Protein AF-A0A1M5U9R5-F1 (afdb_monomer_lite)

Secondary structure (DSSP, 8-state):
-----HHHHHHSPPP--S--HHHHHHHHHHHHHHHHH-HHHHT-HHHHHHHHHHHHHHHHHHHHHHHTT-

Sequence (70 aa):
MYGVKPEIKEELPTKVTTGVLDDILKYCRLLIDCINAKPELAANPAVKTKLNYLSEAFNDDLENLKVSKI
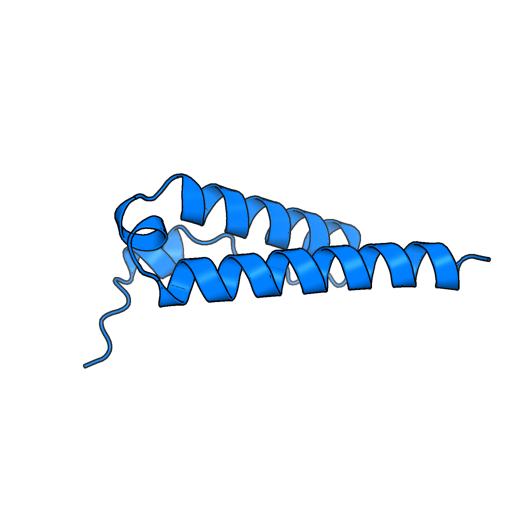
Foldseek 3Di:
DPCPPVVLVVQQDDPPPPPDVVVVLVSLVSNLVSQVVDCVNVVDVVSVVVNVVSVVVSVVSVVVVVVVVD

pLDDT: mean 73.34, std 12.55, range [35.09, 87.44]

Radius of gyration: 13.81 Å; chains: 1; bounding box: 29×26×40 Å

Structure (mmCIF, N/CA/C/O backbone):
data_AF-A0A1M5U9R5-F1
#
_entry.id   AF-A0A1M5U9R5-F1
#
loop_
_atom_site.group_PDB
_atom_site.id
_atom_site.type_symbol
_atom_site.label_atom_id
_atom_site.label_alt_id
_atom_site.label_comp_id
_atom_site.label_asym_id
_atom_site.label_entity_id
_atom_site.label_seq_id
_atom_site.pdbx_PDB_ins_code
_atom_site.Cartn_x
_atom_site.Cartn_y
_atom_site.Cartn_z
_atom_site.occupancy
_atom_site.B_iso_or_equiv
_atom_site.auth_seq_id
_atom_site.auth_comp_id
_atom_site.auth_asym_id
_atom_site.auth_atom_id
_atom_site.pdbx_PDB_model_num
ATOM 1 N N . MET A 1 1 ? 1.364 -14.016 21.894 1.00 35.09 1 MET A N 1
ATOM 2 C CA . MET A 1 1 ? 1.920 -14.543 20.627 1.00 35.09 1 MET A CA 1
ATOM 3 C C . MET A 1 1 ? 1.410 -13.646 19.512 1.00 35.09 1 MET A C 1
ATOM 5 O O . MET A 1 1 ? 0.223 -13.350 19.522 1.00 35.09 1 MET A O 1
ATOM 9 N N . TYR A 1 2 ? 2.288 -13.118 18.655 1.00 38.81 2 TYR A N 1
ATOM 10 C CA . TYR A 1 2 ? 1.936 -12.155 17.600 1.00 38.81 2 TYR A CA 1
ATOM 11 C C . TYR A 1 2 ? 1.040 -12.837 16.549 1.00 38.81 2 TYR A C 1
ATOM 13 O O . TYR A 1 2 ? 1.520 -13.413 15.576 1.00 38.81 2 TYR A O 1
ATOM 21 N N . GLY A 1 3 ? -0.269 -12.835 16.802 1.00 46.53 3 GLY A N 1
ATOM 22 C CA . GLY A 1 3 ? -1.299 -13.413 15.946 1.00 46.53 3 GLY A CA 1
ATOM 23 C C . GLY A 1 3 ? -1.598 -12.511 14.759 1.00 46.53 3 GLY A C 1
ATOM 24 O O . GLY A 1 3 ? -2.679 -11.942 14.668 1.00 46.53 3 GLY A O 1
ATOM 25 N N . VAL A 1 4 ? -0.644 -12.374 13.837 1.00 50.38 4 VAL A N 1
ATOM 26 C CA . VAL A 1 4 ? -1.033 -12.144 12.442 1.00 50.38 4 VAL A CA 1
ATOM 27 C C . VAL A 1 4 ? -1.776 -13.411 12.039 1.00 50.38 4 VAL A C 1
ATOM 29 O O . VAL A 1 4 ? -1.167 -14.479 11.963 1.00 50.38 4 VAL A O 1
ATOM 32 N N . LYS A 1 5 ? -3.103 -13.314 11.904 1.00 48.94 5 LYS A N 1
ATOM 33 C CA . LYS A 1 5 ? -3.942 -14.421 11.445 1.00 48.94 5 LYS A CA 1
ATOM 34 C C . LYS A 1 5 ? -3.317 -15.008 10.166 1.00 48.94 5 LYS A C 1
ATOM 36 O O . LYS A 1 5 ? -2.941 -14.225 9.287 1.00 48.94 5 LYS A O 1
ATOM 41 N N . PRO A 1 6 ? -3.175 -16.339 10.052 1.00 54.22 6 PRO A N 1
ATOM 42 C CA . PRO A 1 6 ? -2.613 -16.988 8.862 1.00 54.22 6 PRO A CA 1
ATOM 43 C C . PRO A 1 6 ? -3.358 -16.583 7.580 1.00 54.22 6 PRO A C 1
ATOM 45 O O . PRO A 1 6 ? -2.728 -16.353 6.555 1.00 54.22 6 PRO A O 1
ATOM 48 N N . GLU A 1 7 ? -4.657 -16.324 7.710 1.00 56.28 7 GLU A N 1
ATOM 49 C CA . GLU A 1 7 ? -5.571 -15.792 6.694 1.00 56.28 7 GLU A CA 1
ATOM 50 C C . GLU A 1 7 ? -5.035 -14.513 6.027 1.00 56.28 7 GLU A C 1
ATOM 52 O O . GLU A 1 7 ? -5.079 -14.360 4.812 1.00 56.28 7 GLU A O 1
ATOM 57 N N . ILE A 1 8 ? -4.436 -13.607 6.808 1.00 56.88 8 ILE A N 1
ATOM 58 C CA . ILE A 1 8 ? -3.879 -12.359 6.277 1.00 56.88 8 ILE A CA 1
ATOM 59 C C . ILE A 1 8 ? -2.612 -12.656 5.471 1.00 56.88 8 ILE A C 1
ATOM 61 O O . ILE A 1 8 ? -2.386 -12.040 4.442 1.00 56.88 8 ILE A O 1
ATOM 65 N N . LYS A 1 9 ? -1.774 -13.602 5.910 1.00 56.09 9 LYS A N 1
ATOM 66 C CA . LYS A 1 9 ? -0.566 -13.993 5.165 1.00 56.09 9 LYS A CA 1
ATOM 67 C C . LYS A 1 9 ? -0.883 -14.711 3.853 1.00 56.09 9 LYS A C 1
ATOM 69 O O . LYS A 1 9 ? -0.081 -14.593 2.935 1.00 56.09 9 LYS A O 1
ATOM 74 N N . GLU A 1 10 ? -1.996 -15.438 3.789 1.00 58.53 10 GLU A N 1
ATOM 75 C CA . GLU A 1 10 ? -2.466 -16.109 2.570 1.00 58.53 10 GLU A CA 1
ATOM 76 C C . GLU A 1 10 ? -3.179 -15.159 1.603 1.00 58.53 10 GLU A C 1
ATOM 78 O O . GLU A 1 10 ? -3.074 -15.336 0.394 1.00 58.53 10 GLU A O 1
ATOM 83 N N . GLU A 1 11 ? -3.866 -14.132 2.110 1.00 62.62 11 GLU A N 1
ATOM 84 C CA . GLU A 1 11 ? -4.553 -13.159 1.256 1.00 62.62 11 GLU A CA 1
ATOM 85 C C . GLU A 1 11 ? -3.683 -11.987 0.796 1.00 62.62 11 GLU A C 1
ATOM 87 O O . GLU A 1 11 ? -4.025 -11.308 -0.174 1.00 62.62 11 GLU A O 1
ATOM 92 N N . LEU A 1 12 ? -2.563 -11.721 1.471 1.00 67.81 12 LEU A N 1
ATOM 93 C CA . LEU A 1 12 ? -1.566 -10.816 0.913 1.00 67.81 12 LEU A CA 1
ATOM 94 C C . LEU A 1 12 ? -1.011 -11.469 -0.361 1.00 67.81 12 LEU A C 1
ATOM 96 O O . LEU A 1 12 ? -0.776 -12.680 -0.373 1.00 67.81 12 LEU A O 1
ATOM 100 N N . PRO A 1 13 ? -0.789 -10.694 -1.437 1.00 64.62 13 PRO A N 1
ATOM 101 C CA . PRO A 1 13 ? -0.222 -11.243 -2.653 1.00 64.62 13 PRO A CA 1
ATOM 102 C C . PRO A 1 13 ? 1.065 -12.015 -2.327 1.00 64.62 13 PRO A C 1
ATOM 104 O O . PRO A 1 13 ? 1.797 -11.698 -1.383 1.00 64.62 13 PRO A O 1
ATOM 107 N N . THR A 1 14 ? 1.343 -13.069 -3.092 1.00 64.69 14 THR A N 1
ATOM 108 C CA . THR A 1 14 ? 2.590 -13.824 -2.938 1.00 64.69 14 THR A CA 1
ATOM 109 C C . THR A 1 14 ? 3.752 -12.930 -3.329 1.00 64.69 14 THR A C 1
ATOM 111 O O . THR A 1 14 ? 3.711 -12.300 -4.388 1.00 64.69 14 THR A O 1
ATOM 114 N N . LYS A 1 15 ? 4.777 -12.861 -2.469 1.00 64.94 15 LYS A N 1
ATOM 115 C CA . LYS A 1 15 ? 6.001 -12.105 -2.744 1.00 64.94 15 LYS A CA 1
ATOM 116 C C . LYS A 1 15 ? 6.475 -12.410 -4.159 1.00 64.94 15 LYS A C 1
ATOM 118 O O . LYS A 1 15 ? 6.810 -13.554 -4.473 1.00 64.94 15 LYS A O 1
ATOM 123 N N . VAL A 1 16 ? 6.512 -11.369 -4.981 1.00 64.00 16 VAL A N 1
ATOM 124 C CA . VAL A 1 16 ? 7.041 -11.450 -6.333 1.00 64.00 16 VAL A CA 1
ATOM 125 C C . VAL A 1 16 ? 8.471 -11.986 -6.263 1.00 64.00 16 VAL A C 1
ATOM 127 O O . VAL A 1 16 ? 9.354 -11.388 -5.657 1.00 64.00 16 VAL A O 1
ATOM 130 N N . THR A 1 17 ? 8.659 -13.180 -6.819 1.00 64.44 17 THR A N 1
ATOM 131 C CA . THR A 1 17 ? 9.959 -13.862 -6.948 1.00 64.44 17 THR A CA 1
ATOM 132 C C . THR A 1 17 ? 10.579 -13.623 -8.318 1.00 64.44 17 THR A C 1
ATOM 134 O O . THR A 1 17 ? 11.740 -13.953 -8.543 1.00 64.44 17 THR A O 1
ATOM 137 N N . THR A 1 18 ? 9.808 -13.037 -9.235 1.00 60.97 18 THR A N 1
ATOM 138 C CA . THR A 1 18 ? 10.335 -12.521 -10.488 1.00 60.97 18 THR A CA 1
ATOM 139 C C . THR A 1 18 ? 11.125 -11.250 -10.185 1.00 60.97 18 THR A C 1
ATOM 141 O O . THR A 1 18 ? 10.618 -10.318 -9.569 1.00 60.97 18 THR A O 1
ATOM 144 N N . GLY A 1 19 ? 12.394 -11.211 -10.591 1.00 67.06 19 GLY A N 1
ATOM 145 C CA . GLY A 1 19 ? 13.259 -10.033 -10.446 1.00 67.06 19 GLY A CA 1
ATOM 146 C C . GLY A 1 19 ? 12.866 -8.869 -11.364 1.00 67.06 19 GLY A C 1
ATOM 147 O O . GLY A 1 19 ? 13.680 -7.983 -11.610 1.00 67.06 19 GLY A O 1
ATOM 148 N N . VAL A 1 20 ? 11.652 -8.892 -11.922 1.00 79.06 20 VAL A N 1
ATOM 149 C CA . VAL A 1 20 ? 11.114 -7.852 -12.790 1.00 79.06 20 VAL A CA 1
ATOM 150 C C . VAL A 1 20 ? 10.514 -6.762 -11.921 1.00 79.06 20 VAL A C 1
ATOM 152 O O . VAL A 1 20 ? 9.564 -6.975 -11.170 1.00 79.06 20 VAL A O 1
ATOM 155 N N . LEU A 1 21 ? 11.064 -5.563 -12.058 1.00 75.06 21 LEU A N 1
ATOM 156 C CA . LEU A 1 21 ? 10.650 -4.419 -11.264 1.00 75.06 21 LEU A CA 1
ATOM 157 C C . LEU A 1 21 ? 9.178 -4.044 -11.506 1.00 75.06 21 LEU A C 1
ATOM 159 O O . LEU A 1 21 ? 8.476 -3.700 -10.566 1.00 75.06 21 LEU A O 1
ATOM 163 N N . ASP A 1 22 ? 8.669 -4.232 -12.724 1.00 78.50 22 ASP A N 1
ATOM 164 C CA . ASP A 1 22 ? 7.251 -4.051 -13.074 1.00 78.50 22 ASP A CA 1
ATOM 165 C C . ASP A 1 22 ? 6.303 -4.951 -12.251 1.00 78.50 22 ASP A C 1
ATOM 167 O O . ASP A 1 22 ? 5.239 -4.518 -11.802 1.00 78.50 22 ASP A O 1
ATOM 171 N N . ASP A 1 23 ? 6.704 -6.199 -11.994 1.00 80.12 23 ASP A N 1
ATOM 172 C CA . ASP A 1 23 ? 5.955 -7.126 -11.145 1.00 80.12 23 ASP A CA 1
ATOM 173 C C . ASP A 1 23 ? 6.033 -6.720 -9.672 1.00 80.12 23 ASP A C 1
ATOM 175 O O . ASP A 1 23 ? 5.021 -6.756 -8.974 1.00 80.12 23 ASP A O 1
ATOM 179 N N . ILE A 1 24 ? 7.202 -6.275 -9.198 1.00 78.44 24 ILE A N 1
ATOM 180 C CA . ILE A 1 24 ? 7.375 -5.748 -7.832 1.00 78.44 24 ILE A CA 1
ATOM 181 C C . ILE A 1 24 ? 6.470 -4.528 -7.623 1.00 78.44 24 ILE A C 1
ATOM 183 O O . ILE A 1 24 ? 5.786 -4.411 -6.602 1.00 78.44 24 ILE A O 1
ATOM 187 N N . LEU A 1 25 ? 6.401 -3.653 -8.624 1.00 80.12 25 LEU A N 1
ATOM 188 C CA . LEU A 1 25 ? 5.514 -2.504 -8.633 1.00 80.12 25 LEU A CA 1
ATOM 189 C C . LEU A 1 25 ? 4.036 -2.954 -8.575 1.00 80.12 25 LEU A C 1
ATOM 191 O O . LEU A 1 25 ? 3.284 -2.532 -7.687 1.00 80.12 25 LEU A O 1
ATOM 195 N N . LYS A 1 26 ? 3.602 -3.860 -9.458 1.00 82.31 26 LYS A N 1
ATOM 196 C CA . LYS A 1 26 ? 2.233 -4.411 -9.415 1.00 82.31 26 LYS A CA 1
ATOM 197 C C . LYS A 1 26 ? 1.900 -5.039 -8.070 1.00 82.31 26 LYS A C 1
ATOM 199 O O . LYS A 1 26 ? 0.812 -4.810 -7.545 1.00 82.31 26 LYS A O 1
ATOM 204 N N . TYR A 1 27 ? 2.836 -5.784 -7.496 1.00 82.94 27 TYR A N 1
ATOM 205 C CA . TYR A 1 27 ? 2.696 -6.381 -6.179 1.00 82.94 27 TYR A CA 1
ATOM 206 C C . TYR A 1 27 ? 2.448 -5.327 -5.100 1.00 82.94 27 TYR A C 1
ATOM 208 O O . TYR A 1 27 ? 1.496 -5.464 -4.337 1.00 82.94 27 TYR A O 1
ATOM 216 N N . CYS A 1 28 ? 3.249 -4.258 -5.056 1.00 80.69 28 CYS A N 1
ATOM 217 C CA . CYS A 1 28 ? 3.054 -3.164 -4.104 1.00 80.69 28 CYS A CA 1
ATOM 218 C C . CYS A 1 28 ? 1.662 -2.537 -4.242 1.00 80.69 28 CYS A C 1
ATOM 220 O O . CYS A 1 28 ? 0.971 -2.346 -3.243 1.00 80.69 28 CYS A O 1
ATOM 222 N N . ARG A 1 29 ? 1.207 -2.286 -5.475 1.00 82.38 29 ARG A N 1
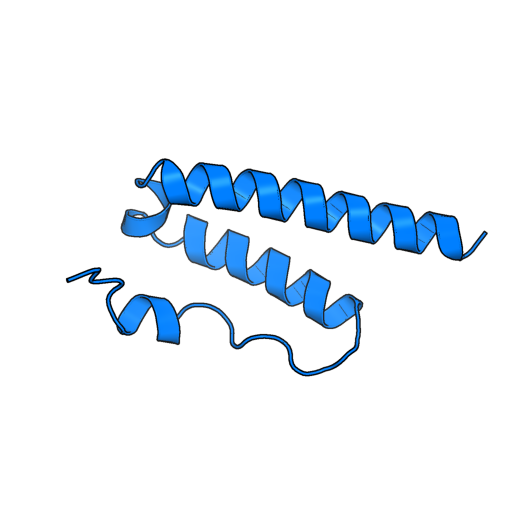ATOM 223 C CA . ARG A 1 29 ? -0.139 -1.756 -5.744 1.00 82.38 29 ARG A CA 1
ATOM 224 C C . ARG A 1 29 ? -1.239 -2.701 -5.240 1.00 82.38 29 ARG A C 1
ATOM 226 O O . ARG A 1 29 ? -2.159 -2.252 -4.564 1.00 82.38 29 ARG A O 1
ATOM 233 N N . LEU A 1 30 ? -1.127 -3.997 -5.535 1.00 82.88 30 LEU A N 1
ATOM 234 C CA . LEU A 1 30 ? -2.076 -5.031 -5.100 1.00 82.88 30 LEU A CA 1
ATOM 235 C C . LEU A 1 30 ? -2.098 -5.189 -3.578 1.00 82.88 30 LEU A C 1
ATOM 237 O O . LEU A 1 30 ? -3.158 -5.369 -2.989 1.00 82.88 30 LEU A O 1
ATOM 241 N N . LEU A 1 31 ? -0.935 -5.093 -2.934 1.00 81.94 31 LEU A N 1
ATOM 242 C CA . LEU A 1 31 ? -0.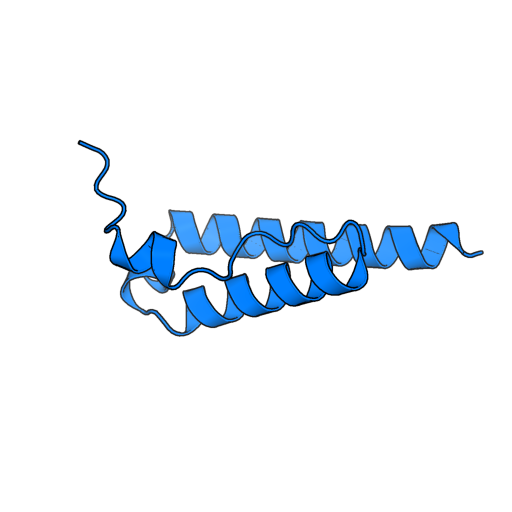798 -5.140 -1.483 1.00 81.94 31 LEU A CA 1
ATOM 243 C C . LEU A 1 31 ? -1.558 -3.977 -0.832 1.00 81.94 31 LEU A C 1
ATOM 245 O O . LEU A 1 31 ? -2.311 -4.184 0.114 1.00 81.94 31 LEU A O 1
ATOM 249 N N . ILE A 1 32 ? -1.389 -2.766 -1.368 1.00 81.56 32 ILE A N 1
ATOM 250 C CA . ILE A 1 32 ? -2.074 -1.551 -0.908 1.00 81.56 32 ILE A CA 1
ATOM 251 C C . ILE A 1 32 ? -3.594 -1.692 -1.028 1.00 81.56 32 ILE A C 1
ATOM 253 O O . ILE A 1 32 ? -4.324 -1.340 -0.096 1.00 81.56 32 ILE A O 1
ATOM 257 N N . ASP A 1 33 ? -4.056 -2.214 -2.162 1.00 83.75 33 ASP A N 1
ATOM 258 C CA . ASP A 1 33 ? -5.475 -2.401 -2.456 1.00 83.75 33 ASP A CA 1
ATOM 259 C C . ASP A 1 33 ? -6.100 -3.482 -1.563 1.00 83.75 33 ASP A C 1
ATOM 261 O O . ASP A 1 33 ? -7.091 -3.227 -0.885 1.00 83.75 33 ASP A O 1
ATOM 265 N N . CYS A 1 34 ? -5.445 -4.642 -1.438 1.00 79.62 34 CYS A N 1
ATOM 266 C CA . CYS A 1 34 ? -5.886 -5.741 -0.577 1.00 79.62 34 CYS A CA 1
ATOM 267 C C . CYS A 1 34 ? -5.994 -5.312 0.894 1.00 79.62 34 CYS A C 1
ATOM 269 O O . CYS A 1 34 ? -6.936 -5.676 1.599 1.00 79.62 34 CYS A O 1
ATOM 271 N N . ILE A 1 35 ? -5.046 -4.497 1.359 1.00 78.44 35 ILE A N 1
ATOM 272 C CA . ILE A 1 35 ? -5.056 -3.966 2.720 1.00 78.44 35 ILE A CA 1
ATOM 273 C C . ILE A 1 35 ? -6.172 -2.926 2.913 1.00 78.44 35 ILE A C 1
ATOM 275 O O . ILE A 1 35 ? -6.808 -2.931 3.965 1.00 78.44 35 ILE A O 1
ATOM 279 N N . ASN A 1 36 ? -6.439 -2.058 1.930 1.00 79.50 36 ASN A N 1
ATOM 280 C CA . ASN A 1 36 ? -7.565 -1.115 1.993 1.00 79.50 36 ASN A CA 1
ATOM 281 C C . ASN A 1 36 ? -8.924 -1.820 1.932 1.00 79.50 36 ASN A C 1
ATOM 283 O O . ASN A 1 36 ? -9.849 -1.425 2.638 1.00 79.50 36 ASN A O 1
ATOM 287 N N . ALA A 1 37 ? -9.037 -2.876 1.125 1.00 80.94 37 ALA A N 1
ATOM 288 C CA . ALA A 1 37 ? -10.239 -3.693 1.010 1.00 80.94 37 ALA A CA 1
ATOM 289 C C . ALA A 1 37 ? -10.571 -4.437 2.315 1.00 80.94 37 ALA A C 1
ATOM 291 O O . ALA A 1 37 ? -11.725 -4.796 2.545 1.00 80.94 37 ALA A O 1
ATOM 292 N N . LYS A 1 38 ? -9.576 -4.641 3.191 1.00 79.12 38 LYS A N 1
ATOM 293 C CA . LYS A 1 38 ? -9.748 -5.259 4.507 1.00 79.12 38 LYS A CA 1
ATOM 294 C C . LYS A 1 38 ? -9.857 -4.210 5.616 1.00 79.12 38 LYS A C 1
ATOM 296 O O . LYS A 1 38 ? -8.830 -3.751 6.125 1.00 79.12 38 LYS A O 1
ATOM 301 N N . PRO A 1 39 ? -11.071 -3.887 6.099 1.00 74.94 39 PRO A N 1
ATOM 302 C CA . PRO A 1 39 ? -11.254 -2.891 7.151 1.00 74.94 39 PRO A CA 1
ATOM 303 C C . PRO A 1 39 ? -10.544 -3.264 8.459 1.00 74.94 39 PRO A C 1
ATOM 305 O O . PRO A 1 39 ? -10.122 -2.374 9.184 1.00 74.94 39 PRO A O 1
ATOM 308 N N . GLU A 1 40 ? -10.329 -4.552 8.749 1.00 76.25 40 GLU A N 1
ATOM 309 C CA . GLU A 1 40 ? -9.559 -4.999 9.922 1.00 76.25 40 GLU A CA 1
ATOM 310 C C . GLU A 1 40 ? -8.071 -4.612 9.868 1.00 76.25 40 GLU A C 1
ATOM 312 O O . GLU A 1 40 ? -7.449 -4.369 10.903 1.00 76.25 40 GLU A O 1
ATOM 317 N N . LEU A 1 41 ? -7.506 -4.512 8.662 1.00 76.00 41 LEU A N 1
ATOM 318 C CA . LEU A 1 41 ? -6.139 -4.054 8.443 1.00 76.00 41 LEU A CA 1
ATOM 319 C C . LEU A 1 41 ? -6.105 -2.533 8.307 1.00 76.00 41 LEU A C 1
ATOM 321 O O . LEU A 1 41 ? -5.296 -1.888 8.965 1.00 76.00 41 LEU A O 1
ATOM 325 N N . ALA A 1 42 ? -7.013 -1.950 7.522 1.00 73.31 42 ALA A N 1
ATOM 326 C CA . ALA A 1 42 ? -7.105 -0.505 7.326 1.00 73.31 42 ALA A CA 1
ATOM 327 C C . ALA A 1 42 ? -7.433 0.267 8.620 1.00 73.31 42 ALA A C 1
ATOM 329 O O . ALA A 1 42 ? -6.972 1.396 8.797 1.00 73.31 42 ALA A O 1
ATOM 330 N N . ALA A 1 43 ? -8.176 -0.343 9.551 1.00 77.81 43 ALA A N 1
ATOM 331 C CA . ALA A 1 43 ? -8.443 0.224 10.872 1.00 77.81 43 ALA A CA 1
ATOM 332 C C . ALA A 1 43 ? -7.202 0.242 11.777 1.00 77.81 43 ALA A C 1
ATOM 334 O O . ALA A 1 43 ? -7.185 0.954 12.782 1.00 77.81 43 ALA A O 1
ATOM 335 N N . ASN A 1 44 ? -6.153 -0.518 11.443 1.00 81.31 44 ASN A N 1
ATOM 336 C CA . ASN A 1 44 ? -4.938 -0.558 12.236 1.00 81.31 44 ASN A CA 1
ATOM 337 C C . ASN A 1 44 ? -3.987 0.584 11.819 1.00 81.31 44 ASN A C 1
ATOM 339 O O . ASN A 1 44 ? -3.468 0.581 10.697 1.00 81.31 44 ASN A O 1
ATOM 343 N N . PRO A 1 45 ? -3.681 1.545 12.711 1.00 78.56 45 PRO A N 1
ATOM 344 C CA . PRO A 1 45 ? -2.798 2.663 12.383 1.00 78.56 45 PRO A CA 1
ATOM 345 C C . PRO A 1 45 ? -1.400 2.202 11.948 1.00 78.56 45 PRO A C 1
ATOM 347 O O . PRO A 1 45 ? -0.806 2.811 11.063 1.00 78.56 45 PRO A O 1
ATOM 350 N N . ALA A 1 46 ? -0.895 1.084 12.481 1.00 79.06 46 ALA A N 1
ATOM 351 C CA . ALA A 1 46 ? 0.398 0.534 12.076 1.00 79.06 46 ALA A CA 1
ATOM 352 C C . ALA A 1 46 ? 0.407 0.066 10.613 1.00 79.06 46 ALA A C 1
ATOM 354 O O . ALA A 1 46 ? 1.422 0.179 9.922 1.00 79.06 46 ALA A O 1
ATOM 355 N N . VAL A 1 47 ? -0.723 -0.458 10.138 1.00 79.31 47 VAL A N 1
ATOM 356 C CA . VAL A 1 47 ? -0.893 -0.884 8.750 1.00 79.31 47 VAL A CA 1
ATOM 357 C C . VAL A 1 47 ? -0.988 0.333 7.844 1.00 79.31 47 VAL A C 1
ATOM 359 O O . VAL A 1 47 ? -0.278 0.378 6.847 1.00 79.31 47 VAL A O 1
ATOM 362 N N . LYS A 1 48 ? -1.781 1.343 8.222 1.00 81.19 48 LYS A N 1
ATOM 363 C CA . LYS A 1 48 ? -1.919 2.596 7.468 1.00 81.19 48 LYS A CA 1
ATOM 364 C C . LYS A 1 48 ? -0.578 3.317 7.292 1.00 81.19 48 LYS A C 1
ATOM 366 O O . LYS A 1 48 ? -0.254 3.740 6.186 1.00 81.19 48 LYS A O 1
ATOM 371 N N . THR A 1 49 ? 0.242 3.378 8.343 1.00 85.06 49 THR A N 1
ATOM 372 C CA . THR A 1 49 ? 1.610 3.915 8.260 1.00 85.06 49 THR A CA 1
ATOM 373 C C . THR A 1 49 ? 2.478 3.099 7.306 1.00 85.06 49 THR A C 1
ATOM 375 O O . THR A 1 49 ? 3.163 3.670 6.460 1.00 85.06 49 THR A O 1
ATOM 378 N N . LYS A 1 50 ? 2.432 1.761 7.397 1.00 81.38 50 LYS A N 1
ATOM 379 C CA . LYS A 1 50 ? 3.193 0.885 6.492 1.00 81.38 50 LYS A CA 1
ATOM 380 C C . LYS A 1 50 ? 2.772 1.078 5.032 1.00 81.38 50 LYS A C 1
ATOM 382 O O . LYS A 1 50 ? 3.620 1.062 4.152 1.00 81.38 50 LYS A O 1
ATOM 387 N N . LEU A 1 51 ? 1.478 1.285 4.804 1.00 83.19 51 LEU A N 1
ATOM 388 C CA . LEU A 1 51 ? 0.858 1.581 3.514 1.00 83.19 51 LEU A CA 1
ATOM 389 C C . LEU A 1 51 ? 1.405 2.870 2.897 1.00 83.19 51 LEU A C 1
ATOM 391 O O . LEU A 1 51 ? 1.799 2.870 1.735 1.00 83.19 51 LEU A O 1
ATOM 395 N N . ASN A 1 52 ? 1.469 3.944 3.688 1.00 85.44 52 ASN A N 1
ATOM 396 C CA . ASN A 1 52 ? 2.015 5.225 3.242 1.00 85.44 52 ASN A CA 1
ATOM 397 C C . ASN A 1 52 ? 3.488 5.086 2.849 1.00 85.44 52 ASN A C 1
ATOM 399 O O . ASN A 1 52 ? 3.879 5.504 1.766 1.00 85.44 52 ASN A O 1
ATOM 403 N N . TYR A 1 53 ? 4.266 4.399 3.689 1.00 85.81 53 TYR A N 1
ATOM 404 C CA . TYR A 1 53 ? 5.681 4.136 3.439 1.00 85.81 53 TYR A CA 1
ATOM 405 C C . TYR A 1 53 ? 5.900 3.302 2.172 1.00 85.81 53 TYR A C 1
ATOM 407 O O . TYR A 1 53 ? 6.786 3.590 1.377 1.00 85.81 53 TYR A O 1
ATOM 415 N N . LEU A 1 54 ? 5.068 2.276 1.964 1.00 84.62 54 LEU A N 1
ATOM 416 C CA . LEU A 1 54 ? 5.117 1.438 0.769 1.00 84.62 54 LEU A CA 1
ATOM 417 C C . LEU A 1 54 ? 4.768 2.238 -0.493 1.00 84.62 54 LEU A C 1
ATOM 419 O O . LEU A 1 54 ? 5.390 2.030 -1.526 1.00 84.62 54 LEU A O 1
ATOM 423 N N . SER A 1 55 ? 3.792 3.147 -0.410 1.00 85.00 55 SER A N 1
ATOM 424 C CA . SER A 1 55 ? 3.410 4.023 -1.522 1.00 85.00 55 SER A CA 1
ATOM 425 C C . SER A 1 55 ? 4.497 5.047 -1.857 1.00 85.00 55 SER A C 1
ATOM 427 O O . SER A 1 55 ? 4.722 5.308 -3.036 1.00 85.00 55 SER A O 1
ATOM 429 N N . GLU A 1 56 ? 5.159 5.621 -0.849 1.00 87.44 56 GLU A N 1
ATOM 430 C CA . GLU A 1 56 ? 6.314 6.508 -1.041 1.00 87.44 56 GLU A CA 1
ATOM 431 C C . GLU A 1 56 ? 7.481 5.762 -1.683 1.00 87.44 56 GLU A C 1
ATOM 433 O O . GLU A 1 56 ? 7.955 6.191 -2.729 1.00 87.44 56 GLU A O 1
ATOM 438 N N . ALA A 1 57 ? 7.881 4.617 -1.118 1.00 83.38 57 ALA A N 1
ATOM 439 C CA . ALA A 1 57 ? 8.955 3.792 -1.667 1.00 83.38 57 ALA A CA 1
ATOM 440 C C . ALA A 1 57 ? 8.654 3.382 -3.114 1.00 83.38 57 ALA A C 1
ATOM 442 O O . ALA A 1 57 ? 9.466 3.600 -3.998 1.00 83.38 57 ALA A O 1
AT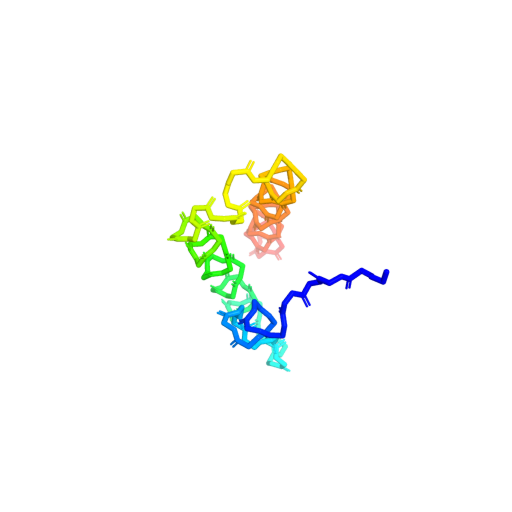OM 443 N N . PHE A 1 58 ? 7.434 2.910 -3.381 1.00 83.19 58 PHE A N 1
ATOM 444 C CA . PHE A 1 58 ? 6.988 2.567 -4.729 1.00 83.19 58 PHE A CA 1
ATOM 445 C C . PHE A 1 58 ? 7.136 3.726 -5.720 1.00 83.19 58 PHE A C 1
ATOM 447 O O . PHE A 1 58 ? 7.550 3.500 -6.853 1.00 83.19 58 PHE A O 1
ATOM 454 N N . ASN A 1 59 ? 6.764 4.950 -5.328 1.00 84.38 59 ASN A N 1
ATOM 455 C CA . ASN A 1 59 ? 6.898 6.114 -6.199 1.00 84.38 59 ASN A CA 1
ATOM 456 C C . ASN A 1 59 ? 8.370 6.481 -6.410 1.00 84.38 59 ASN A C 1
ATOM 458 O O . ASN A 1 59 ? 8.758 6.747 -7.542 1.00 84.38 59 ASN A O 1
ATOM 462 N N . ASP A 1 60 ? 9.177 6.438 -5.350 1.00 85.94 60 ASP A N 1
ATOM 463 C CA . ASP A 1 60 ? 10.621 6.669 -5.403 1.00 85.94 60 ASP A CA 1
ATOM 464 C C . ASP A 1 60 ? 11.317 5.663 -6.333 1.00 85.94 60 ASP A C 1
ATOM 466 O O . ASP A 1 60 ? 12.049 6.059 -7.236 1.00 85.94 60 ASP A O 1
ATOM 470 N N . ASP A 1 61 ? 11.007 4.370 -6.215 1.00 85.00 61 ASP A N 1
ATOM 471 C CA . ASP A 1 61 ? 11.486 3.313 -7.112 1.00 85.00 61 ASP A CA 1
ATOM 472 C C . ASP A 1 61 ? 11.085 3.589 -8.575 1.00 85.00 61 ASP A C 1
ATOM 474 O O . ASP A 1 61 ? 11.884 3.416 -9.499 1.00 85.00 61 ASP A O 1
ATOM 478 N N . LEU A 1 62 ? 9.851 4.057 -8.804 1.00 83.25 62 LEU A N 1
ATOM 479 C CA . LEU A 1 62 ? 9.336 4.410 -10.133 1.00 83.25 62 LEU A CA 1
ATOM 480 C C . LEU A 1 62 ? 10.046 5.629 -10.728 1.00 83.25 62 LEU A C 1
ATOM 482 O O . LEU A 1 62 ? 10.338 5.650 -11.926 1.00 83.25 62 LEU A O 1
ATOM 486 N N . GLU A 1 63 ? 10.304 6.652 -9.917 1.00 84.69 63 GLU A N 1
ATOM 487 C CA . GLU A 1 63 ? 11.040 7.847 -10.323 1.00 84.69 63 GLU A CA 1
ATOM 488 C C . GLU A 1 63 ? 12.512 7.534 -10.587 1.00 84.69 63 GLU A C 1
ATOM 490 O O . GLU A 1 63 ? 13.025 7.914 -11.639 1.00 84.69 63 GLU A O 1
ATOM 495 N N . ASN A 1 64 ? 13.163 6.749 -9.725 1.00 81.62 64 ASN A N 1
ATOM 496 C CA . ASN A 1 64 ? 14.524 6.257 -9.940 1.00 81.62 64 ASN A CA 1
ATOM 497 C C . ASN A 1 64 ? 14.643 5.450 -11.237 1.00 81.62 64 ASN A C 1
ATOM 499 O O . ASN A 1 64 ? 15.632 5.589 -11.962 1.00 81.62 64 ASN A O 1
ATOM 503 N N . LEU A 1 65 ? 13.627 4.649 -11.578 1.00 78.38 65 LEU A N 1
ATOM 504 C CA . LEU A 1 65 ? 13.603 3.930 -12.850 1.00 78.38 65 LEU A CA 1
ATOM 505 C C . LEU A 1 65 ? 13.518 4.859 -14.057 1.00 78.38 65 LEU A C 1
ATOM 507 O O . LEU A 1 65 ? 14.162 4.613 -15.078 1.00 78.38 65 LEU A O 1
ATOM 511 N N . LYS A 1 66 ? 12.693 5.905 -13.954 1.00 75.69 66 LYS A N 1
ATOM 512 C CA . LYS A 1 66 ? 12.538 6.910 -15.010 1.00 75.69 66 LYS A CA 1
ATOM 513 C C . LYS A 1 66 ? 13.822 7.711 -15.192 1.00 75.69 66 LYS A C 1
ATOM 515 O O . LYS A 1 66 ? 14.221 7.930 -16.328 1.00 75.69 66 LYS A O 1
ATOM 520 N N . VAL A 1 67 ? 14.470 8.100 -14.094 1.00 73.50 67 VAL A N 1
ATOM 521 C CA . VAL A 1 67 ? 15.726 8.862 -14.093 1.00 73.50 67 VAL A CA 1
ATOM 522 C C . VAL A 1 67 ? 16.906 8.019 -14.578 1.00 73.50 67 VAL A C 1
ATOM 524 O O . VAL A 1 67 ? 17.701 8.516 -15.363 1.00 73.50 67 VAL A O 1
ATOM 527 N N . SER A 1 68 ? 17.001 6.737 -14.203 1.00 65.12 68 SER A N 1
ATOM 528 C CA . SER A 1 68 ? 18.094 5.845 -14.648 1.00 65.12 68 SER A CA 1
ATOM 529 C C . SER A 1 68 ? 18.092 5.538 -16.148 1.00 65.12 68 SER A C 1
ATOM 531 O O . SER A 1 68 ? 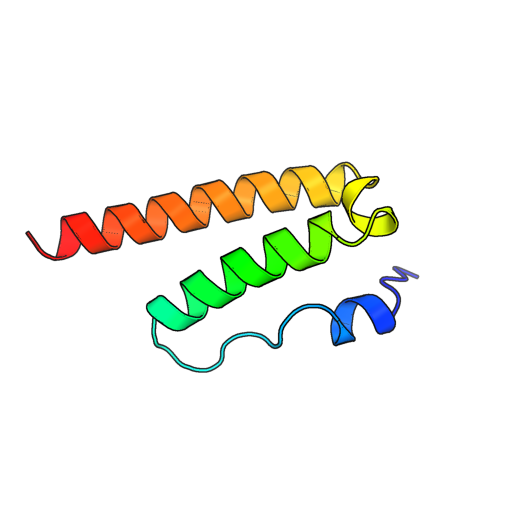19.043 4.942 -16.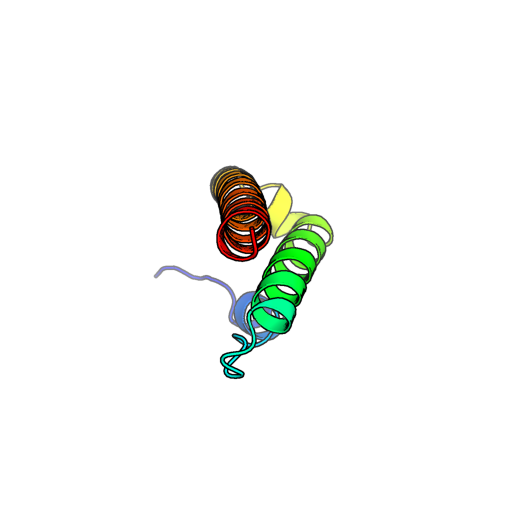650 1.00 65.12 68 SER A O 1
ATOM 533 N N . LYS A 1 69 ? 17.018 5.879 -16.866 1.00 57.47 69 LYS A N 1
ATOM 534 C CA . LYS A 1 69 ? 16.897 5.634 -18.308 1.00 57.47 69 LYS A CA 1
ATOM 535 C C . LYS A 1 69 ? 17.180 6.878 -19.162 1.00 57.47 69 LYS A C 1
ATOM 537 O O . LYS A 1 69 ? 17.004 6.804 -20.378 1.00 57.47 69 LYS A O 1
ATOM 542 N N . ILE A 1 70 ? 17.587 7.987 -18.536 1.00 45.91 70 ILE A N 1
ATOM 543 C CA . ILE A 1 70 ? 18.002 9.239 -19.190 1.00 45.91 70 ILE A CA 1
ATOM 544 C C . ILE A 1 70 ? 19.521 9.253 -19.356 1.00 45.91 70 ILE A C 1
ATOM 546 O O . ILE A 1 70 ? 20.223 8.886 -18.389 1.00 45.91 70 ILE A O 1
#

Organism: NCBI:txid1121316